Protein AF-A0A1S3QJ64-F1 (afdb_monomer_lite)

pLDDT: mean 74.1, std 14.74, range [41.84, 90.06]

Radius of gyration: 14.95 Å; chains: 1; bounding box: 47×21×33 Å

Foldseek 3Di:
DCPDPDLVVNLVVLQVVLCCQLPPPDHDDDPVLLVNLVSLVCLLVVVVVVPDDDDDDDPDPPDPVNSVVSNVSSVVSLVSNVVDVVSVVVCVVSVVPPD

Structure (mmCIF, N/CA/C/O backbone):
data_AF-A0A1S3QJ64-F1
#
_entry.id   AF-A0A1S3QJ64-F1
#
loop_
_atom_site.group_PDB
_atom_site.id
_atom_site.type_symbol
_atom_site.label_atom_id
_atom_site.label_alt_id
_atom_site.label_comp_id
_atom_site.label_asym_id
_atom_site.label_entity_id
_atom_site.label_seq_id
_atom_site.pdbx_PDB_ins_code
_atom_site.Cartn_x
_atom_site.Cartn_y
_atom_site.Cartn_z
_atom_site.occupancy
_atom_site.B_iso_or_equiv
_atom_site.auth_seq_id
_atom_site.auth_comp_id
_atom_site.auth_asym_id
_atom_site.auth_atom_id
_atom_site.pdbx_PDB_model_num
ATOM 1 N N . MET A 1 1 ? 2.733 -11.937 -7.125 1.00 53.72 1 MET A N 1
ATOM 2 C CA . MET A 1 1 ? 2.698 -10.892 -8.179 1.00 53.72 1 MET A CA 1
ATOM 3 C C . MET A 1 1 ? 3.564 -9.677 -7.844 1.00 53.72 1 MET A C 1
ATOM 5 O O . MET A 1 1 ? 4.247 -9.209 -8.738 1.00 53.72 1 MET A O 1
ATOM 9 N N . LEU A 1 2 ? 3.629 -9.235 -6.581 1.00 54.97 2 LEU A N 1
ATOM 10 C CA . LEU A 1 2 ? 4.506 -8.138 -6.120 1.00 54.97 2 LEU A CA 1
ATOM 11 C C . LEU A 1 2 ? 6.012 -8.480 -6.048 1.00 54.97 2 LEU A C 1
ATOM 13 O O . LEU A 1 2 ? 6.815 -7.616 -5.727 1.00 54.97 2 LEU A O 1
ATOM 17 N N . ASN A 1 3 ? 6.394 -9.729 -6.346 1.00 53.59 3 ASN A N 1
ATOM 18 C CA . ASN A 1 3 ? 7.775 -10.228 -6.261 1.00 53.59 3 ASN A CA 1
ATOM 19 C C . ASN A 1 3 ? 8.427 -10.450 -7.646 1.00 53.59 3 ASN A C 1
ATOM 21 O O . ASN A 1 3 ? 9.392 -11.198 -7.764 1.00 53.59 3 ASN A O 1
ATOM 25 N N . ARG A 1 4 ? 7.850 -9.888 -8.724 1.00 54.66 4 ARG A N 1
ATOM 26 C CA . ARG A 1 4 ? 8.439 -9.939 -10.077 1.00 54.66 4 ARG A CA 1
ATOM 27 C C . ARG A 1 4 ? 9.354 -8.732 -10.304 1.00 54.66 4 ARG A C 1
ATOM 29 O O . ARG A 1 4 ? 9.037 -7.640 -9.857 1.00 54.66 4 ARG A O 1
ATOM 36 N N . GLN A 1 5 ? 10.431 -8.931 -11.067 1.00 56.19 5 GLN A N 1
ATOM 37 C CA . GLN A 1 5 ? 11.427 -7.910 -11.445 1.00 56.19 5 GLN A CA 1
ATOM 38 C C . GLN A 1 5 ? 10.909 -6.796 -12.376 1.00 56.19 5 GLN A C 1
ATOM 40 O O . GLN A 1 5 ? 11.653 -5.870 -12.679 1.00 56.19 5 GLN A O 1
ATOM 45 N N . ASP A 1 6 ? 9.656 -6.860 -12.833 1.00 70.88 6 ASP A N 1
ATOM 46 C CA . ASP A 1 6 ? 9.082 -5.837 -13.708 1.00 70.88 6 ASP A CA 1
ATOM 47 C C . ASP A 1 6 ? 8.438 -4.704 -12.894 1.00 70.88 6 ASP A C 1
ATOM 49 O O . ASP A 1 6 ? 7.325 -4.843 -12.371 1.00 70.88 6 ASP A O 1
ATOM 53 N N . LEU A 1 7 ? 9.142 -3.568 -12.832 1.00 68.62 7 LEU A N 1
ATOM 54 C CA . LEU A 1 7 ? 8.690 -2.342 -12.169 1.00 68.62 7 LEU A CA 1
ATOM 55 C C . LEU A 1 7 ? 7.317 -1.873 -12.667 1.00 68.62 7 LEU A C 1
ATOM 57 O O . LEU A 1 7 ? 6.520 -1.391 -11.862 1.00 68.62 7 LEU A O 1
ATOM 61 N N . PHE A 1 8 ? 7.007 -2.031 -13.957 1.00 76.56 8 PHE A N 1
ATOM 62 C CA . PHE A 1 8 ? 5.728 -1.596 -14.515 1.00 76.56 8 PHE A CA 1
ATOM 63 C C . PHE A 1 8 ? 4.574 -2.441 -13.969 1.00 76.56 8 PHE A C 1
ATOM 65 O O . PHE A 1 8 ? 3.574 -1.905 -13.481 1.00 76.56 8 PHE A O 1
ATOM 72 N N . THR A 1 9 ? 4.732 -3.766 -13.983 1.00 80.12 9 THR A N 1
ATOM 73 C CA . THR A 1 9 ? 3.732 -4.691 -13.433 1.00 80.12 9 THR A CA 1
ATOM 74 C C . THR A 1 9 ? 3.523 -4.460 -11.935 1.00 80.12 9 THR A C 1
ATOM 76 O O . THR A 1 9 ? 2.383 -4.425 -11.469 1.00 80.12 9 THR A O 1
ATOM 79 N N . VAL A 1 10 ? 4.606 -4.262 -11.179 1.00 80.12 10 VAL A N 1
ATOM 80 C CA . VAL A 1 10 ? 4.548 -3.998 -9.734 1.00 80.12 10 VAL A CA 1
ATOM 81 C C . VAL A 1 10 ? 3.819 -2.683 -9.439 1.00 80.12 10 VAL A C 1
ATOM 83 O O . VAL A 1 10 ? 2.920 -2.647 -8.598 1.00 80.12 10 VAL A O 1
ATOM 86 N N . HIS A 1 11 ? 4.140 -1.626 -10.183 1.00 81.00 11 HIS A N 1
ATOM 87 C CA . HIS A 1 11 ? 3.491 -0.323 -10.082 1.00 81.00 11 HIS A CA 1
ATOM 88 C C . HIS A 1 11 ? 1.983 -0.403 -10.365 1.00 81.00 11 HIS A C 1
ATOM 90 O O . HIS A 1 11 ? 1.163 0.090 -9.586 1.00 81.00 11 HIS A O 1
ATOM 96 N N . MET A 1 12 ? 1.597 -1.073 -11.452 1.00 83.94 12 MET A N 1
ATOM 97 C CA . MET A 1 12 ? 0.189 -1.246 -11.810 1.00 83.94 12 MET A CA 1
ATOM 98 C C . MET A 1 12 ? -0.563 -2.087 -10.772 1.00 83.94 12 MET A C 1
ATOM 100 O O . MET A 1 12 ? -1.672 -1.720 -10.379 1.00 83.94 12 MET A O 1
ATOM 104 N N . ALA A 1 13 ? 0.049 -3.165 -10.270 1.00 85.56 13 ALA A N 1
ATOM 105 C CA . ALA A 1 13 ? -0.539 -4.003 -9.229 1.00 85.56 13 ALA A CA 1
ATOM 106 C C . ALA A 1 13 ? -0.762 -3.227 -7.921 1.00 85.56 13 ALA A C 1
ATOM 108 O O . ALA A 1 13 ? -1.857 -3.291 -7.364 1.00 85.56 13 ALA A O 1
ATOM 109 N N . ALA A 1 14 ? 0.223 -2.442 -7.471 1.00 85.62 14 ALA A N 1
ATOM 110 C CA . ALA A 1 14 ? 0.104 -1.619 -6.267 1.00 85.62 14 ALA A CA 1
ATOM 111 C C . ALA A 1 14 ? -1.063 -0.621 -6.366 1.00 85.62 14 ALA A C 1
ATOM 113 O O . ALA A 1 14 ? -1.885 -0.517 -5.453 1.00 85.62 14 ALA A O 1
ATOM 114 N N . ARG A 1 15 ? -1.216 0.055 -7.514 1.00 84.94 15 ARG A N 1
ATOM 115 C CA . ARG A 1 15 ? -2.343 0.981 -7.727 1.00 84.94 15 ARG A CA 1
ATOM 116 C C . ARG A 1 15 ? -3.691 0.277 -7.685 1.00 84.94 15 ARG A C 1
ATOM 118 O O . ARG A 1 15 ? -4.640 0.830 -7.134 1.00 84.94 15 ARG A O 1
ATOM 125 N N . ILE A 1 16 ? -3.795 -0.913 -8.272 1.00 87.50 16 ILE A N 1
ATOM 126 C CA . ILE A 1 16 ? -5.039 -1.689 -8.256 1.00 87.50 16 ILE A CA 1
ATOM 127 C C . ILE A 1 16 ? -5.371 -2.118 -6.823 1.00 87.50 16 ILE A C 1
ATOM 129 O O . ILE A 1 16 ? -6.489 -1.870 -6.379 1.00 87.50 16 ILE A O 1
ATOM 133 N N . ILE A 1 17 ? -4.403 -2.672 -6.084 1.00 87.31 17 ILE A N 1
ATOM 134 C CA . ILE A 1 17 ? -4.588 -3.107 -4.690 1.00 87.31 17 ILE A CA 1
ATOM 135 C C . ILE A 1 17 ? -5.011 -1.930 -3.809 1.00 87.31 17 ILE A C 1
ATOM 137 O O . ILE A 1 17 ? -6.005 -2.030 -3.099 1.00 87.31 17 ILE A O 1
ATOM 141 N N . ALA A 1 18 ? -4.331 -0.784 -3.906 1.00 87.12 18 ALA A N 1
ATOM 142 C CA . ALA A 1 18 ? -4.682 0.398 -3.124 1.00 87.12 18 ALA A CA 1
ATOM 143 C C . ALA A 1 18 ? -6.095 0.917 -3.438 1.00 87.12 18 ALA A C 1
ATOM 145 O O . ALA A 1 18 ? -6.817 1.322 -2.529 1.00 87.12 18 ALA A O 1
ATOM 146 N N . LYS A 1 19 ? -6.517 0.886 -4.711 1.00 86.62 19 LYS A N 1
ATOM 147 C CA . LYS A 1 19 ? -7.883 1.271 -5.104 1.00 86.62 19 LYS A CA 1
ATOM 148 C C . LYS A 1 19 ? -8.928 0.284 -4.592 1.00 86.62 19 LYS A C 1
ATOM 150 O O . LYS A 1 19 ? -9.980 0.722 -4.142 1.00 86.62 19 LYS A O 1
ATOM 155 N N . LEU A 1 20 ? -8.647 -1.017 -4.654 1.00 85.62 20 LEU A N 1
ATOM 156 C CA . LEU A 1 20 ? -9.536 -2.045 -4.116 1.00 85.62 20 LEU A CA 1
ATOM 157 C C . LEU A 1 20 ? -9.648 -1.946 -2.595 1.00 85.62 20 LEU A C 1
ATOM 159 O O . LEU A 1 20 ? -10.749 -2.045 -2.079 1.00 85.62 20 LEU A O 1
ATOM 163 N N . ALA A 1 21 ? -8.550 -1.682 -1.889 1.00 84.06 21 ALA A N 1
ATOM 164 C CA . ALA A 1 21 ? -8.577 -1.507 -0.443 1.00 84.06 21 ALA A CA 1
ATOM 165 C C . ALA A 1 21 ? -9.333 -0.229 -0.036 1.00 84.06 21 ALA A C 1
ATOM 167 O O . ALA A 1 21 ? -10.131 -0.251 0.890 1.00 84.06 21 ALA A O 1
ATOM 168 N N . ALA A 1 22 ? -9.118 0.889 -0.737 1.00 84.00 22 ALA A N 1
ATOM 169 C CA . ALA A 1 22 ? -9.727 2.166 -0.360 1.00 84.00 22 ALA A CA 1
ATOM 170 C C . ALA A 1 22 ? -11.201 2.316 -0.774 1.00 84.00 22 ALA A C 1
ATOM 172 O O . ALA A 1 22 ? -11.923 3.087 -0.145 1.00 84.00 22 ALA A O 1
ATOM 173 N N . TRP A 1 23 ? -11.636 1.652 -1.852 1.00 83.50 23 TRP A N 1
ATOM 174 C CA . TRP A 1 23 ? -12.996 1.772 -2.408 1.00 83.50 23 TRP A CA 1
ATOM 175 C C . TRP A 1 23 ? -13.760 0.441 -2.475 1.00 83.50 23 TRP A C 1
ATOM 177 O O . TRP A 1 23 ? -14.858 0.390 -3.033 1.00 83.50 23 TRP A O 1
ATOM 187 N N . GLY A 1 24 ? -13.181 -0.645 -1.968 1.00 78.06 24 GLY A N 1
ATOM 188 C CA . GLY A 1 24 ? -13.842 -1.942 -1.866 1.00 78.06 24 GLY A CA 1
ATOM 189 C C . GLY A 1 24 ? -15.008 -1.902 -0.883 1.00 78.06 24 GLY A C 1
ATOM 190 O O . GLY A 1 24 ? -15.058 -1.055 0.005 1.00 78.06 24 GLY A O 1
ATOM 191 N N . ARG A 1 25 ? -15.969 -2.820 -1.053 1.00 73.69 25 ARG A N 1
ATOM 192 C CA . ARG A 1 25 ? -17.052 -2.998 -0.068 1.00 73.69 25 ARG A CA 1
ATOM 193 C C . ARG A 1 25 ? -16.542 -3.637 1.219 1.00 73.69 25 ARG A C 1
ATOM 195 O O . ARG A 1 25 ? -17.021 -3.279 2.286 1.00 73.69 25 ARG A O 1
ATOM 202 N N . ASP A 1 26 ? -15.578 -4.543 1.083 1.00 82.75 26 ASP A N 1
ATOM 203 C CA . ASP A 1 26 ? -14.934 -5.242 2.187 1.00 82.75 26 ASP A CA 1
ATOM 204 C C . ASP A 1 26 ? -13.530 -4.675 2.388 1.00 82.75 26 ASP A C 1
ATOM 206 O O . ASP A 1 26 ? -12.745 -4.563 1.439 1.00 82.75 26 ASP A O 1
ATOM 210 N N . LEU A 1 27 ? -13.228 -4.299 3.628 1.00 79.38 27 LEU A N 1
ATOM 211 C CA . LEU A 1 27 ? -11.913 -3.807 4.007 1.00 79.38 27 LEU A CA 1
ATOM 212 C C . LEU A 1 27 ? -10.925 -4.978 4.021 1.00 79.38 27 LEU A C 1
ATOM 214 O O . LEU A 1 27 ? -11.174 -6.032 4.598 1.00 79.38 27 LEU A O 1
ATOM 218 N N . MET A 1 28 ? -9.775 -4.784 3.382 1.00 81.19 28 MET A N 1
ATOM 219 C CA . MET A 1 28 ? -8.621 -5.668 3.530 1.00 81.19 28 MET A CA 1
ATOM 220 C C . MET A 1 28 ? -8.125 -5.627 4.980 1.00 81.19 28 MET A C 1
ATOM 222 O O . MET A 1 28 ? -7.715 -4.569 5.445 1.00 81.19 28 MET A O 1
ATOM 226 N N . GLU A 1 29 ? -8.129 -6.758 5.679 1.00 81.75 29 GLU A N 1
ATOM 227 C CA . GLU A 1 29 ? -7.754 -6.858 7.096 1.00 81.75 29 GLU A CA 1
ATOM 228 C C . GLU A 1 29 ? -6.707 -7.962 7.331 1.00 81.75 29 GLU A C 1
ATOM 230 O O . GLU A 1 29 ? -6.409 -8.775 6.455 1.00 81.75 29 GLU A O 1
ATOM 235 N N . GLY A 1 30 ? -6.116 -7.988 8.528 1.00 81.62 30 GLY A N 1
ATOM 236 C CA . GLY A 1 30 ? -5.251 -9.086 8.965 1.00 81.62 30 GLY A CA 1
ATOM 237 C C . GLY A 1 30 ? -3.891 -9.155 8.258 1.00 81.62 30 GLY A C 1
ATOM 238 O O . GLY A 1 30 ? -3.168 -8.160 8.145 1.00 81.62 30 GLY A O 1
ATOM 239 N N . SER A 1 31 ? -3.483 -10.359 7.848 1.00 84.25 31 SER A N 1
ATOM 240 C CA . SER A 1 31 ? -2.140 -10.632 7.314 1.00 84.25 31 SER A CA 1
ATOM 241 C C . SER A 1 31 ? -1.869 -9.954 5.974 1.00 84.25 31 SER A C 1
ATOM 243 O O . SER A 1 31 ? -0.747 -9.505 5.746 1.00 84.25 31 SER A O 1
ATOM 245 N N . ASP A 1 32 ? -2.878 -9.838 5.111 1.00 85.12 32 ASP A N 1
ATOM 246 C CA . ASP A 1 32 ? -2.718 -9.271 3.768 1.00 85.12 32 ASP A CA 1
ATOM 247 C C . ASP A 1 32 ? -2.487 -7.759 3.823 1.00 85.12 32 ASP A C 1
ATOM 249 O O . ASP A 1 32 ? -1.630 -7.227 3.112 1.00 85.12 32 ASP A O 1
ATOM 253 N N . LEU A 1 33 ? -3.177 -7.076 4.745 1.00 85.62 33 LEU A N 1
ATOM 254 C CA . LEU A 1 33 ? -2.963 -5.657 5.015 1.00 85.62 33 LEU A CA 1
ATOM 255 C C . LEU A 1 33 ? -1.547 -5.397 5.534 1.00 85.62 33 LEU A C 1
ATOM 257 O O . LEU A 1 33 ? -0.831 -4.547 5.002 1.00 85.62 33 LEU A O 1
ATOM 261 N N . ASN A 1 34 ? -1.118 -6.176 6.527 1.00 85.25 34 ASN A N 1
ATOM 262 C CA . ASN A 1 34 ? 0.221 -6.064 7.098 1.00 85.25 34 ASN A CA 1
ATOM 263 C C . ASN A 1 34 ? 1.317 -6.395 6.078 1.00 85.25 34 ASN A C 1
ATOM 265 O O . ASN A 1 34 ? 2.344 -5.716 6.025 1.00 85.25 34 ASN A O 1
ATOM 269 N N . TYR A 1 35 ? 1.105 -7.404 5.231 1.00 85.75 35 TYR A N 1
ATOM 270 C CA . TYR A 1 35 ? 2.025 -7.730 4.145 1.00 85.75 35 TYR A CA 1
ATOM 271 C C . TYR A 1 35 ? 2.152 -6.565 3.159 1.00 85.75 35 TYR A C 1
ATOM 273 O O . TYR A 1 35 ? 3.266 -6.175 2.801 1.00 85.75 35 TYR A O 1
ATOM 281 N N . TYR A 1 36 ? 1.027 -5.965 2.762 1.00 86.44 36 TYR A N 1
ATOM 282 C CA . TYR A 1 36 ? 1.024 -4.836 1.838 1.00 86.44 36 TYR A CA 1
ATOM 283 C C . TYR A 1 36 ? 1.686 -3.587 2.434 1.00 86.44 36 TYR A C 1
ATOM 285 O O . TYR A 1 36 ? 2.473 -2.925 1.756 1.00 86.44 36 TYR A O 1
ATOM 293 N N . PHE A 1 37 ? 1.446 -3.292 3.713 1.00 87.31 37 PHE A N 1
ATOM 294 C CA . PHE A 1 37 ? 2.113 -2.193 4.409 1.00 87.31 37 PHE A CA 1
ATOM 295 C C . PHE A 1 37 ? 3.621 -2.396 4.528 1.00 87.31 37 PHE A C 1
ATOM 297 O O . PHE A 1 37 ? 4.379 -1.479 4.210 1.00 87.31 37 PHE A O 1
ATOM 304 N N . ASN A 1 38 ? 4.071 -3.595 4.900 1.00 86.12 38 ASN A N 1
ATOM 305 C CA . ASN A 1 38 ? 5.497 -3.912 4.925 1.00 86.12 38 ASN A CA 1
ATOM 306 C C . ASN A 1 38 ? 6.128 -3.786 3.536 1.00 86.12 38 ASN A C 1
ATOM 308 O O . ASN A 1 38 ? 7.209 -3.216 3.403 1.00 86.12 38 ASN A O 1
ATOM 312 N N . TRP A 1 39 ? 5.424 -4.230 2.493 1.00 86.00 39 TRP A N 1
ATOM 313 C CA . TRP A 1 39 ? 5.877 -4.052 1.121 1.00 86.00 39 TRP A CA 1
ATOM 314 C C . TRP A 1 39 ? 6.031 -2.564 0.764 1.00 86.00 39 TRP A C 1
ATOM 316 O O . TRP A 1 39 ? 7.104 -2.173 0.305 1.00 86.00 39 TRP A O 1
ATOM 326 N N . ILE A 1 40 ? 5.028 -1.718 1.048 1.00 86.12 40 ILE A N 1
ATOM 327 C CA . ILE A 1 40 ? 5.110 -0.258 0.840 1.00 86.12 40 ILE A CA 1
ATOM 328 C C . ILE A 1 40 ? 6.335 0.324 1.555 1.00 86.12 40 ILE A C 1
ATOM 330 O O . ILE A 1 40 ? 7.079 1.099 0.950 1.00 86.12 40 ILE A O 1
ATOM 334 N N . LYS A 1 41 ? 6.573 -0.061 2.815 1.00 84.06 41 LYS A N 1
ATOM 335 C CA . LYS A 1 41 ? 7.734 0.414 3.576 1.00 84.06 41 LYS A CA 1
ATOM 336 C C . LYS A 1 41 ? 9.046 0.037 2.912 1.00 84.06 41 LYS A C 1
ATOM 338 O O . LYS A 1 41 ? 9.881 0.909 2.701 1.00 84.06 41 LYS A O 1
ATOM 343 N N . THR A 1 42 ? 9.220 -1.232 2.544 1.00 83.31 42 THR A N 1
ATOM 344 C CA . THR A 1 42 ? 10.434 -1.688 1.860 1.00 83.31 42 THR A CA 1
ATOM 345 C C . THR A 1 42 ? 10.665 -0.890 0.580 1.00 83.31 42 THR A C 1
ATOM 347 O O . THR A 1 42 ? 11.776 -0.423 0.358 1.00 83.31 42 THR A O 1
ATOM 350 N N . GLN A 1 43 ? 9.623 -0.650 -0.222 1.00 80.38 43 GLN A N 1
ATOM 351 C CA . GLN A 1 43 ? 9.751 0.119 -1.463 1.00 80.38 43 GLN A CA 1
ATOM 352 C C . GLN A 1 43 ? 10.140 1.588 -1.232 1.00 80.38 43 GLN A C 1
ATOM 354 O O . GLN A 1 43 ? 10.972 2.117 -1.970 1.00 80.38 43 GLN A O 1
ATOM 359 N N . LEU A 1 44 ? 9.575 2.244 -0.213 1.00 79.25 44 LEU A N 1
ATOM 360 C CA . LEU A 1 44 ? 9.924 3.626 0.141 1.00 79.25 44 LEU A CA 1
ATOM 361 C C . LEU A 1 44 ? 11.347 3.724 0.717 1.00 79.25 44 LEU A C 1
ATOM 363 O O . LEU A 1 44 ? 12.103 4.623 0.347 1.00 79.25 44 LEU A O 1
ATOM 367 N N . SER A 1 45 ? 11.746 2.776 1.567 1.00 77.56 45 SER A N 1
ATOM 368 C CA . SER A 1 45 ? 13.080 2.743 2.176 1.00 77.56 45 SER A CA 1
ATOM 369 C C . SER A 1 45 ? 14.181 2.393 1.172 1.00 77.56 45 SER A C 1
ATOM 371 O O . SER A 1 45 ? 15.262 2.980 1.224 1.00 77.56 45 SER A O 1
ATOM 373 N N . SER A 1 46 ? 13.918 1.496 0.215 1.00 68.88 46 SER A N 1
ATOM 374 C CA . SER A 1 46 ? 14.896 1.102 -0.810 1.00 68.88 46 SER A CA 1
ATOM 375 C C . SER A 1 46 ? 15.353 2.262 -1.701 1.00 68.88 46 SER A C 1
ATOM 377 O O . SER A 1 46 ? 16.445 2.189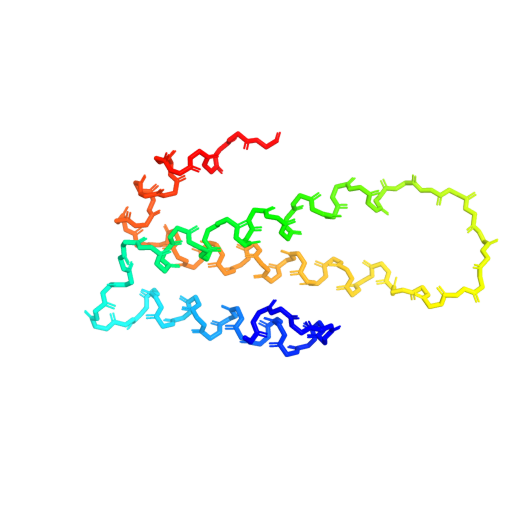 -2.260 1.00 68.88 46 SER A O 1
ATOM 379 N N . GLN A 1 47 ? 14.589 3.356 -1.805 1.00 61.75 47 GLN A N 1
ATOM 380 C CA . GLN A 1 47 ? 15.034 4.540 -2.547 1.00 61.75 47 GLN A CA 1
ATOM 381 C C . GLN A 1 47 ? 15.946 5.487 -1.779 1.00 61.75 47 GLN A C 1
ATOM 383 O O . GLN A 1 47 ? 16.777 6.137 -2.415 1.00 61.75 47 GLN A O 1
ATOM 388 N N . LYS A 1 48 ? 15.863 5.543 -0.442 1.00 54.03 48 LYS A N 1
ATOM 389 C CA . LYS A 1 48 ? 16.788 6.369 0.357 1.00 54.03 48 LYS A CA 1
ATOM 390 C C . LYS A 1 48 ? 18.257 5.991 0.113 1.00 54.03 48 LYS A C 1
ATOM 392 O O . LYS A 1 48 ? 19.125 6.838 0.269 1.00 54.03 48 LYS A O 1
ATOM 397 N N . LEU A 1 49 ? 18.526 4.750 -0.302 1.00 49.97 49 LEU A N 1
ATOM 398 C CA . LEU A 1 49 ? 19.872 4.226 -0.554 1.00 49.97 49 LEU A CA 1
ATOM 399 C C . LEU A 1 49 ? 20.439 4.537 -1.953 1.00 49.97 49 LEU A C 1
ATOM 401 O O . LEU A 1 49 ? 21.639 4.391 -2.142 1.00 49.97 49 LEU A O 1
ATOM 405 N N . HIS A 1 50 ? 19.626 4.962 -2.930 1.00 49.88 50 HIS A N 1
ATOM 406 C CA . HIS A 1 50 ? 20.087 5.181 -4.317 1.00 49.88 50 HIS A CA 1
ATOM 407 C C . HIS A 1 50 ? 20.332 6.658 -4.671 1.00 49.88 50 HIS A C 1
ATOM 409 O O . HIS A 1 50 ? 20.747 6.979 -5.784 1.00 49.88 50 HIS A O 1
ATOM 415 N N . GLY A 1 51 ? 20.068 7.573 -3.739 1.00 46.66 51 GLY A N 1
ATOM 416 C CA . GLY A 1 51 ? 20.251 9.007 -3.926 1.00 46.66 51 GLY A CA 1
ATOM 417 C C . GLY A 1 51 ? 21.554 9.507 -3.320 1.00 46.66 51 GLY A C 1
ATOM 418 O O . GLY A 1 51 ? 21.476 10.228 -2.337 1.00 46.66 51 GLY A O 1
ATOM 419 N N . THR A 1 52 ? 22.715 9.094 -3.849 1.00 44.56 52 THR A N 1
ATOM 420 C CA . THR A 1 52 ? 24.022 9.810 -3.871 1.00 44.56 52 THR A CA 1
ATOM 421 C C . THR A 1 52 ? 25.179 8.825 -4.107 1.00 44.56 52 THR A C 1
ATOM 423 O O . THR A 1 52 ? 25.726 8.250 -3.175 1.00 44.56 52 THR A O 1
ATOM 426 N N . GLY A 1 53 ? 25.589 8.653 -5.364 1.00 41.97 53 GLY A N 1
ATOM 427 C CA . GLY A 1 53 ? 26.841 7.985 -5.740 1.00 41.97 53 GLY A CA 1
ATOM 428 C C . GLY A 1 53 ? 27.395 8.632 -7.014 1.00 41.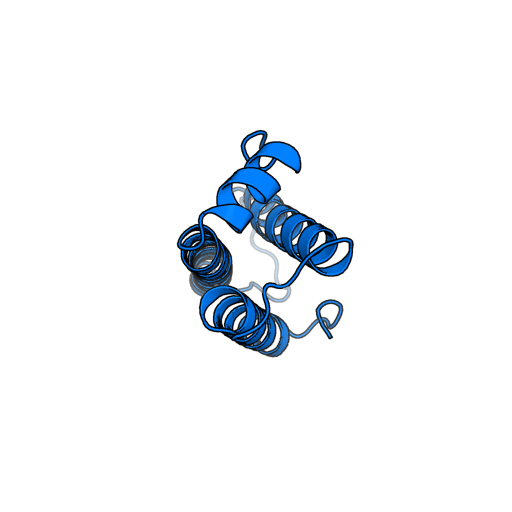97 53 GLY A C 1
ATOM 429 O O . GLY A 1 53 ? 26.648 8.711 -7.992 1.00 41.97 53 GLY A O 1
ATOM 430 N N . PRO A 1 54 ? 28.620 9.192 -7.015 1.00 53.62 54 PRO A N 1
ATOM 431 C CA . PRO A 1 54 ? 29.181 9.880 -8.165 1.00 53.62 54 PRO A CA 1
ATOM 432 C C . PRO A 1 54 ? 30.077 8.931 -8.964 1.00 53.62 54 PRO A C 1
ATOM 434 O O . PRO A 1 54 ? 31.293 8.998 -8.838 1.00 53.62 54 PRO A O 1
ATOM 437 N N . ASP A 1 55 ? 29.517 8.073 -9.810 1.00 42.31 55 ASP A N 1
ATOM 438 C CA . ASP A 1 55 ? 30.342 7.294 -10.734 1.00 42.31 55 ASP A CA 1
ATOM 439 C C . ASP A 1 55 ? 29.559 6.712 -11.912 1.00 42.31 55 ASP A C 1
ATOM 441 O O . ASP A 1 55 ? 28.868 5.698 -11.876 1.00 42.31 55 ASP A O 1
ATOM 445 N N . SER A 1 56 ? 29.769 7.394 -13.029 1.00 54.12 56 SER A N 1
ATOM 446 C CA . SER A 1 56 ? 29.835 6.854 -14.376 1.00 54.12 56 SER A CA 1
ATOM 447 C C . SER A 1 56 ? 30.402 5.426 -14.446 1.00 54.12 56 SER A C 1
ATOM 449 O O . SER A 1 56 ? 31.617 5.250 -14.428 1.00 54.12 56 SER A O 1
ATOM 451 N N . SER A 1 57 ? 29.547 4.415 -14.630 1.00 43.50 57 SER A N 1
ATOM 452 C CA . SER A 1 57 ? 29.884 3.210 -15.411 1.00 43.50 57 SER A CA 1
ATOM 453 C C . SER A 1 57 ? 28.656 2.342 -15.749 1.00 43.50 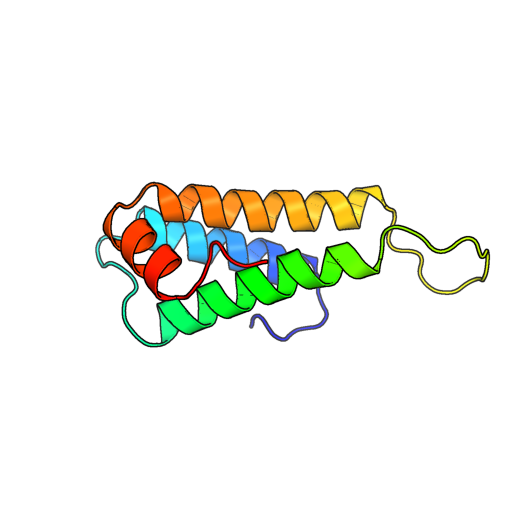57 SER A C 1
ATOM 455 O O . SER A 1 57 ? 28.268 1.420 -15.047 1.00 43.50 57 SER A O 1
ATOM 457 N N . GLY A 1 58 ? 28.055 2.613 -16.909 1.00 49.47 58 GLY A N 1
ATOM 458 C CA . GLY A 1 58 ? 27.896 1.587 -17.949 1.00 49.47 58 GLY A CA 1
ATOM 459 C C . GLY A 1 58 ? 26.908 0.418 -17.815 1.00 49.47 58 GLY A C 1
ATOM 460 O O . GLY A 1 58 ? 26.897 -0.389 -18.740 1.00 49.47 58 GLY A O 1
ATOM 461 N N . GLN A 1 59 ? 26.052 0.291 -16.796 1.00 41.84 59 GLN A N 1
ATOM 462 C CA . GLN A 1 59 ? 25.076 -0.817 -16.774 1.00 41.84 59 GLN A CA 1
ATOM 463 C C . GLN A 1 59 ? 23.692 -0.378 -16.265 1.00 41.84 59 GLN A C 1
ATOM 465 O O . GLN A 1 59 ? 23.467 -0.250 -15.069 1.00 41.84 59 GLN A O 1
ATOM 470 N N . GLY A 1 60 ? 22.755 -0.160 -17.198 1.00 48.16 60 GLY A N 1
ATOM 471 C CA . GLY A 1 60 ? 21.316 -0.046 -16.919 1.00 48.16 60 GLY A CA 1
ATOM 472 C C . GLY A 1 60 ? 20.922 1.066 -15.944 1.00 48.16 60 GLY A C 1
ATOM 473 O O . GLY A 1 60 ? 20.281 0.792 -14.934 1.00 48.16 60 GLY A O 1
ATOM 474 N N . THR A 1 61 ? 21.296 2.317 -16.225 1.00 46.97 61 THR A N 1
ATOM 475 C CA . THR A 1 61 ? 20.886 3.456 -15.395 1.00 46.97 61 THR A CA 1
ATOM 476 C C . THR A 1 61 ? 19.383 3.682 -15.548 1.00 46.97 61 THR A C 1
ATOM 478 O O . THR A 1 61 ? 18.944 4.258 -16.545 1.00 46.97 61 THR A O 1
ATOM 481 N N . ILE A 1 62 ? 18.593 3.228 -14.572 1.00 52.94 62 ILE A N 1
ATOM 482 C CA . ILE A 1 62 ? 17.210 3.685 -14.402 1.00 52.94 62 ILE A CA 1
ATOM 483 C C . ILE A 1 62 ? 17.284 5.204 -14.343 1.00 52.94 62 ILE A C 1
ATOM 485 O O . ILE A 1 62 ? 18.011 5.767 -13.517 1.00 52.94 62 ILE A O 1
ATOM 489 N N . SER A 1 63 ? 16.593 5.865 -15.266 1.00 56.53 63 SER A N 1
ATOM 490 C CA . SER A 1 63 ? 16.622 7.317 -15.330 1.00 56.53 63 SER A CA 1
ATOM 491 C C . SER A 1 63 ? 16.125 7.844 -13.975 1.00 56.53 63 SER A C 1
ATOM 493 O O . SER A 1 63 ? 15.119 7.336 -13.473 1.00 56.53 63 SER A O 1
ATOM 495 N N . PRO A 1 64 ? 16.781 8.827 -13.330 1.00 57.41 64 PRO A N 1
ATOM 496 C CA . PRO A 1 64 ? 16.350 9.334 -12.020 1.00 57.41 64 PRO A CA 1
ATOM 497 C C . PRO A 1 64 ? 14.887 9.829 -12.004 1.00 57.41 64 PRO A C 1
ATOM 499 O O . PRO A 1 64 ? 14.268 9.949 -10.947 1.00 57.41 64 PRO A O 1
ATOM 502 N N . SER A 1 65 ? 14.303 10.077 -13.180 1.00 60.16 65 SER A N 1
ATOM 503 C CA . SER A 1 65 ? 12.877 10.347 -13.373 1.00 60.16 65 SER A CA 1
ATOM 504 C C . SER A 1 65 ? 11.967 9.128 -13.151 1.00 60.16 65 SER A C 1
ATOM 506 O O . SER A 1 65 ? 10.866 9.292 -12.629 1.00 60.16 65 SER A O 1
ATOM 508 N N .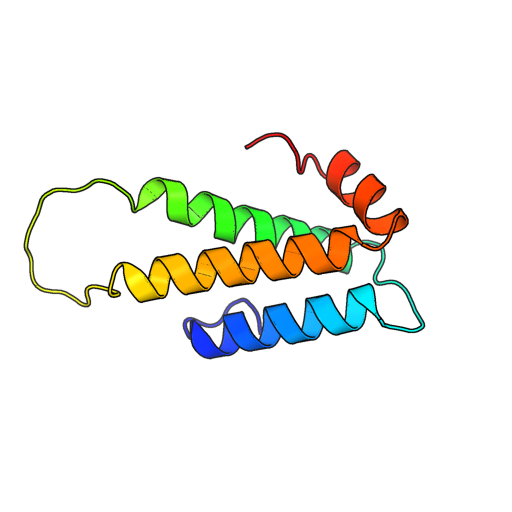 GLU A 1 66 ? 12.396 7.919 -13.514 1.00 60.91 66 GLU A N 1
ATOM 509 C CA . GLU A 1 66 ? 11.620 6.676 -13.395 1.00 60.91 66 GLU A CA 1
ATOM 510 C C . GLU A 1 66 ? 11.623 6.140 -11.964 1.00 60.91 66 GLU A C 1
ATOM 512 O O . GLU A 1 66 ? 10.581 5.712 -11.461 1.00 60.91 66 GLU A O 1
ATOM 517 N N . SER A 1 67 ? 12.763 6.237 -11.268 1.00 63.75 67 SER A N 1
ATOM 518 C CA . SER A 1 67 ? 12.821 5.945 -9.835 1.00 63.75 67 SER A CA 1
ATOM 519 C C . SER A 1 67 ? 11.890 6.897 -9.082 1.00 63.75 67 SER A C 1
ATOM 521 O O . SER A 1 67 ? 10.980 6.451 -8.382 1.00 63.75 67 SER A O 1
ATOM 523 N N . SER A 1 68 ? 12.008 8.204 -9.308 1.00 69.25 68 SER A N 1
ATOM 524 C CA . SER A 1 68 ? 11.133 9.188 -8.668 1.00 69.25 68 SER A CA 1
ATOM 525 C C . SER A 1 68 ? 9.644 8.908 -8.933 1.00 69.25 68 SER A C 1
ATOM 527 O O . SER A 1 68 ? 8.852 8.885 -7.991 1.00 69.25 68 SER A O 1
ATOM 529 N N . GLN A 1 69 ? 9.250 8.578 -10.171 1.00 74.94 69 GLN A N 1
ATOM 530 C CA . GLN A 1 69 ? 7.860 8.216 -10.493 1.00 74.94 69 GLN A CA 1
ATOM 531 C C . GLN A 1 69 ? 7.351 7.002 -9.711 1.00 74.94 69 GLN A C 1
ATOM 533 O O . GLN A 1 69 ? 6.211 7.009 -9.238 1.00 74.94 69 GLN A O 1
ATOM 538 N N . TYR A 1 70 ? 8.186 5.978 -9.540 1.00 77.19 70 TYR A N 1
ATOM 539 C CA . TYR A 1 70 ? 7.811 4.791 -8.783 1.00 77.19 70 TYR A CA 1
ATOM 540 C C . TYR A 1 70 ? 7.528 5.118 -7.312 1.00 77.19 70 TYR A C 1
ATOM 542 O O . TYR A 1 70 ? 6.478 4.737 -6.789 1.00 77.19 70 TYR A O 1
ATOM 550 N N . VAL A 1 71 ? 8.398 5.892 -6.656 1.00 81.19 71 VAL A N 1
ATOM 551 C CA . VAL A 1 71 ? 8.164 6.293 -5.259 1.00 81.19 71 VAL A CA 1
ATOM 552 C C . VAL A 1 71 ? 6.980 7.231 -5.121 1.00 81.19 71 VAL A C 1
ATOM 554 O O . VAL A 1 71 ? 6.189 7.054 -4.196 1.00 81.19 71 VAL A O 1
ATOM 557 N N . GLN A 1 72 ? 6.785 8.158 -6.061 1.00 83.06 72 GLN A N 1
ATOM 558 C CA . GLN A 1 72 ? 5.584 8.995 -6.083 1.00 83.06 72 GLN A CA 1
ATOM 559 C C . GLN A 1 72 ? 4.312 8.148 -6.186 1.00 83.06 72 GLN A C 1
ATOM 561 O O . GLN A 1 72 ? 3.318 8.431 -5.518 1.00 83.06 72 GLN A O 1
ATOM 566 N N . CYS A 1 73 ? 4.337 7.062 -6.958 1.00 85.44 73 CYS A N 1
ATOM 567 C CA . CYS A 1 73 ? 3.199 6.160 -7.013 1.00 85.44 73 CYS A CA 1
ATOM 568 C C . CYS A 1 73 ? 2.990 5.378 -5.720 1.00 85.44 73 CYS A C 1
ATOM 570 O O . CYS A 1 73 ? 1.850 5.267 -5.269 1.00 85.44 73 CYS A O 1
ATOM 572 N N . VAL A 1 74 ? 4.045 4.804 -5.138 1.00 86.69 74 VAL A N 1
ATOM 573 C CA . VAL A 1 74 ? 3.933 4.040 -3.886 1.00 86.69 74 VAL A CA 1
ATOM 574 C C . VAL A 1 74 ? 3.425 4.952 -2.764 1.00 86.69 74 VAL A C 1
ATOM 576 O O . VAL A 1 74 ? 2.490 4.585 -2.051 1.00 86.69 74 VAL A O 1
ATOM 579 N N . ALA A 1 75 ? 3.939 6.182 -2.684 1.00 87.12 75 ALA A N 1
ATOM 580 C CA . ALA A 1 75 ? 3.438 7.213 -1.782 1.00 87.12 75 ALA A CA 1
ATOM 581 C C . ALA A 1 75 ? 1.963 7.557 -2.065 1.00 87.12 75 ALA A C 1
ATOM 583 O O . ALA A 1 75 ? 1.160 7.631 -1.136 1.00 87.12 75 ALA A O 1
ATOM 584 N N . GLY A 1 76 ? 1.572 7.694 -3.335 1.00 88.69 76 GLY A N 1
ATOM 585 C CA . GLY A 1 76 ? 0.178 7.919 -3.728 1.00 88.69 76 GLY A CA 1
ATOM 586 C C . GLY A 1 76 ? -0.758 6.759 -3.364 1.00 88.69 76 GLY A C 1
ATOM 587 O O . GLY A 1 76 ? -1.900 6.987 -2.962 1.00 88.69 76 GLY A O 1
ATOM 588 N N . CYS A 1 77 ? -0.279 5.515 -3.445 1.00 89.38 77 CYS A N 1
ATOM 589 C CA . CYS A 1 77 ? -1.018 4.330 -3.006 1.00 89.38 77 CYS A CA 1
ATOM 590 C C . CYS A 1 77 ? -1.241 4.354 -1.492 1.00 89.38 77 CYS A C 1
ATOM 592 O O . CYS A 1 77 ? -2.364 4.134 -1.038 1.00 89.38 77 CYS A O 1
ATOM 594 N N . LEU A 1 78 ? -0.202 4.693 -0.723 1.00 88.19 78 LEU A N 1
ATOM 595 C CA . LEU A 1 78 ? -0.304 4.853 0.724 1.00 88.19 78 LEU A CA 1
ATOM 596 C C . LEU A 1 78 ? -1.298 5.964 1.091 1.00 88.19 78 LEU A C 1
ATOM 598 O O . LEU A 1 78 ? -2.202 5.741 1.889 1.00 88.19 78 LEU A O 1
ATOM 602 N N . GLN A 1 79 ? -1.200 7.136 0.459 1.00 88.62 79 GLN A N 1
ATOM 603 C CA . GLN A 1 79 ? -2.135 8.246 0.679 1.00 88.62 79 GLN A CA 1
ATOM 604 C C . GLN A 1 79 ? -3.589 7.863 0.386 1.00 88.62 79 GLN A C 1
ATOM 606 O O . GLN A 1 79 ? -4.499 8.327 1.073 1.00 88.62 79 GLN A O 1
ATOM 611 N N . LEU A 1 80 ? -3.823 7.041 -0.642 1.00 90.06 80 LEU A N 1
ATOM 612 C CA . LEU A 1 80 ? -5.157 6.553 -0.972 1.00 90.06 80 LEU A CA 1
ATOM 613 C C . LEU A 1 80 ? -5.702 5.633 0.126 1.00 90.06 80 LEU A C 1
ATOM 615 O O . LEU A 1 80 ? -6.845 5.814 0.533 1.00 90.06 80 LEU A O 1
ATOM 619 N N . MET A 1 81 ? -4.886 4.712 0.642 1.00 87.31 81 MET A N 1
ATOM 620 C CA . MET A 1 81 ? -5.286 3.830 1.742 1.00 87.31 81 MET A CA 1
ATOM 621 C C . MET A 1 81 ? -5.520 4.597 3.042 1.00 87.31 81 MET A C 1
ATOM 623 O O . MET A 1 81 ? -6.536 4.397 3.696 1.00 87.31 81 MET A O 1
ATOM 627 N N . LEU A 1 82 ? -4.656 5.557 3.372 1.00 87.00 82 LEU A N 1
ATOM 628 C CA . LEU A 1 82 ? -4.813 6.411 4.551 1.00 87.00 82 LEU A CA 1
ATOM 629 C C . LEU A 1 82 ? -6.029 7.355 4.466 1.00 87.00 82 LEU A C 1
ATOM 631 O O . LEU A 1 82 ? -6.263 8.130 5.392 1.00 87.00 82 LEU A O 1
ATOM 635 N N . ARG A 1 83 ? -6.835 7.339 3.395 1.00 86.31 83 ARG A N 1
ATOM 636 C CA . ARG A 1 83 ? -8.163 7.981 3.419 1.00 86.31 83 ARG A CA 1
ATOM 637 C C . ARG A 1 83 ? -9.164 7.224 4.292 1.00 86.31 83 ARG A C 1
ATOM 639 O O . ARG A 1 83 ? -10.080 7.855 4.805 1.00 86.31 83 ARG A O 1
ATOM 646 N N . VAL A 1 84 ? -8.974 5.921 4.466 1.00 87.19 84 VAL A N 1
ATOM 647 C CA . VAL A 1 84 ? -9.797 5.058 5.317 1.00 87.19 84 VAL A CA 1
ATOM 648 C C . VAL A 1 84 ? -9.255 5.118 6.746 1.00 87.19 84 VAL A C 1
ATOM 650 O O . VAL A 1 84 ? -8.045 5.005 6.951 1.00 87.19 84 VAL A 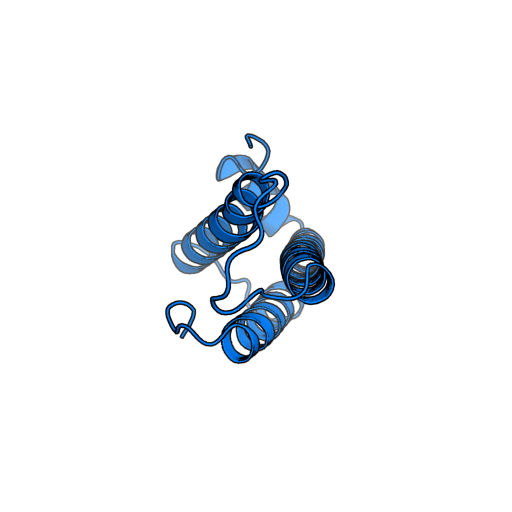O 1
ATOM 653 N N . ASN A 1 85 ? -10.121 5.331 7.739 1.00 85.81 85 ASN A N 1
ATOM 654 C CA . ASN A 1 85 ? -9.691 5.558 9.124 1.00 85.81 85 ASN A CA 1
ATOM 655 C C . ASN A 1 85 ? -9.054 4.309 9.740 1.00 85.81 85 ASN A C 1
ATOM 657 O O . ASN A 1 85 ? -8.019 4.400 10.395 1.00 85.81 85 ASN A O 1
ATOM 661 N N . GLU A 1 86 ? -9.622 3.145 9.462 1.00 86.62 86 GLU A N 1
ATOM 662 C CA . GLU A 1 86 ? -9.176 1.828 9.906 1.00 86.62 86 GLU A CA 1
ATOM 663 C C . GLU A 1 86 ? -7.727 1.571 9.466 1.00 86.62 86 GLU A C 1
ATOM 665 O O . GLU A 1 86 ? -6.888 1.142 10.259 1.00 86.62 86 GLU A O 1
ATOM 670 N N . TYR A 1 87 ? -7.385 1.957 8.234 1.00 86.94 87 TYR A N 1
ATOM 671 C CA . TYR A 1 87 ? -6.022 1.849 7.713 1.00 86.94 87 TYR A CA 1
ATOM 672 C C . TYR A 1 87 ? -5.047 2.842 8.325 1.00 86.94 87 TYR A C 1
ATOM 674 O O . TYR A 1 87 ? -3.855 2.549 8.365 1.00 86.94 87 TYR A O 1
ATOM 682 N N . ARG A 1 88 ? -5.509 3.986 8.842 1.00 86.00 88 ARG A N 1
ATOM 683 C CA . ARG A 1 88 ? -4.635 4.901 9.595 1.00 86.00 88 ARG A CA 1
ATOM 684 C C . ARG A 1 88 ? -4.190 4.268 10.900 1.00 86.00 88 ARG A C 1
ATOM 686 O O . ARG A 1 88 ? -3.002 4.299 11.202 1.00 86.00 88 ARG A O 1
ATOM 693 N N . PHE A 1 89 ? -5.132 3.697 11.646 1.00 85.12 89 PHE A N 1
ATOM 694 C CA . PHE A 1 89 ? -4.825 3.034 12.910 1.00 85.12 89 PHE A CA 1
ATOM 695 C C . PHE A 1 89 ? -3.909 1.833 12.680 1.00 85.12 89 PHE A C 1
ATOM 697 O O . PHE A 1 89 ? -2.847 1.768 13.294 1.00 85.12 89 PHE A O 1
ATOM 704 N N . ALA A 1 90 ? -4.241 0.980 11.706 1.00 85.81 90 ALA A N 1
ATOM 705 C CA . ALA A 1 90 ? -3.408 -0.164 11.346 1.00 85.81 90 ALA A CA 1
ATOM 706 C C . ALA A 1 90 ? -2.005 0.248 10.858 1.00 85.81 90 ALA A C 1
ATOM 708 O O . ALA A 1 90 ? -1.023 -0.418 11.168 1.00 85.81 90 ALA A O 1
ATOM 709 N N . TRP A 1 91 ? -1.875 1.360 10.123 1.00 84.06 91 TRP A N 1
ATOM 710 C CA . TRP A 1 91 ? -0.571 1.867 9.679 1.00 84.06 91 TRP A CA 1
ATOM 711 C C . TRP A 1 91 ? 0.300 2.356 10.840 1.00 84.06 91 TRP A C 1
ATOM 713 O O . TRP A 1 91 ? 1.506 2.105 10.858 1.00 84.06 91 TRP A O 1
ATOM 723 N N . VAL A 1 92 ? -0.297 3.056 11.808 1.00 84.62 92 VAL A N 1
ATOM 724 C CA . VAL A 1 92 ? 0.406 3.520 13.012 1.00 84.62 92 VAL A CA 1
ATOM 725 C C . VAL A 1 92 ? 0.818 2.335 13.885 1.00 84.62 92 VAL A C 1
ATOM 727 O O . VAL A 1 92 ? 1.963 2.285 14.323 1.00 84.62 92 VAL A O 1
ATOM 730 N N . GLU A 1 93 ? -0.076 1.367 14.087 1.00 82.81 93 GLU A N 1
ATOM 731 C CA . GLU A 1 93 ? 0.202 0.141 14.846 1.00 82.81 93 GLU A CA 1
ATOM 732 C C 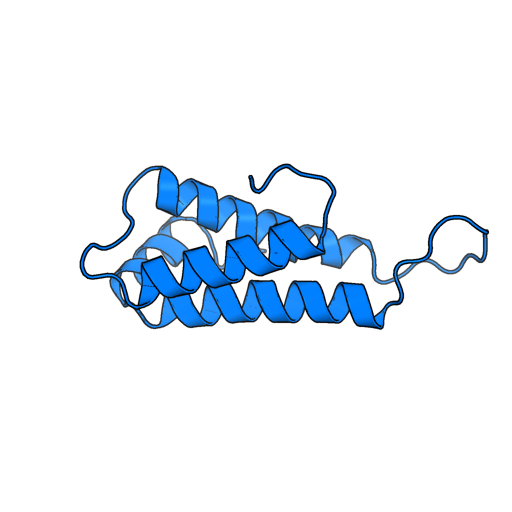. GLU A 1 93 ? 1.306 -0.699 14.195 1.00 82.81 93 GLU A C 1
ATOM 734 O O . GLU A 1 93 ? 2.182 -1.221 14.880 1.00 82.81 93 GLU A O 1
ATOM 739 N N . ALA A 1 94 ? 1.331 -0.752 12.863 1.00 78.69 94 ALA A N 1
ATOM 740 C CA . ALA A 1 94 ? 2.378 -1.420 12.103 1.00 78.69 94 ALA A CA 1
ATOM 741 C C . ALA A 1 94 ? 3.716 -0.659 12.098 1.00 78.69 94 ALA A C 1
ATOM 743 O O . ALA A 1 94 ? 4.579 -0.997 11.294 1.00 78.69 94 ALA A O 1
ATOM 744 N N . ASP A 1 95 ? 3.910 0.365 12.934 1.00 77.00 95 ASP A N 1
ATOM 745 C CA . ASP A 1 95 ? 5.123 1.186 13.035 1.00 77.00 95 ASP A CA 1
ATOM 746 C C . ASP A 1 95 ? 5.420 2.035 11.783 1.00 77.00 95 ASP A C 1
ATOM 748 O O . ASP A 1 95 ? 6.560 2.240 11.372 1.00 77.00 95 ASP A O 1
ATOM 752 N N . GLY A 1 96 ? 4.384 2.459 11.057 1.00 64.75 96 GLY A N 1
ATOM 753 C CA . GLY A 1 96 ? 4.507 3.158 9.771 1.00 64.75 96 GLY A CA 1
ATOM 754 C C . GLY A 1 96 ? 5.011 4.602 9.826 1.00 64.75 96 GLY A C 1
ATOM 755 O O . GLY A 1 96 ? 5.045 5.280 8.799 1.00 64.75 96 GLY A O 1
ATOM 756 N N . VAL A 1 97 ? 5.362 5.092 11.014 1.00 65.06 97 VAL A N 1
ATOM 757 C CA . VAL A 1 97 ? 5.857 6.459 11.246 1.00 65.06 97 VAL A CA 1
ATOM 758 C C . VAL A 1 97 ? 7.360 6.468 11.549 1.00 65.06 97 VAL A C 1
ATOM 760 O O . VAL A 1 97 ? 8.006 7.499 11.367 1.00 65.06 97 VAL A O 1
ATOM 763 N N . ASN A 1 98 ? 7.926 5.326 11.948 1.00 62.44 98 ASN A N 1
ATOM 764 C CA . ASN A 1 98 ? 9.356 5.169 12.179 1.00 62.44 98 ASN A CA 1
ATOM 765 C C . ASN A 1 98 ? 10.035 4.704 10.874 1.00 62.44 98 ASN A C 1
ATOM 767 O O . ASN A 1 98 ? 9.695 3.654 10.326 1.00 62.44 98 ASN A O 1
ATOM 771 N N . TRP A 1 99 ? 10.948 5.536 10.351 1.00 55.78 99 TRP A N 1
ATOM 772 C CA . TRP A 1 99 ? 11.620 5.381 9.049 1.00 55.78 99 TRP A CA 1
ATOM 773 C C . TRP A 1 99 ? 13.137 5.463 9.154 1.00 55.78 99 TRP A C 1
ATOM 775 O O . TRP A 1 99 ? 13.624 6.460 9.735 1.00 55.78 99 TRP A O 1
#

Secondary structure (DSSP, 8-state):
-TTSS-HHHHHHHHHHHHHHHHH-SS---HHHHHHHHHHHHHHHHHHHTTS-------S----HHHHHHHHHHHHHHHHHHTTSHHHHHHHHHTTTT--

Sequence (99 aa):
MLNRQDLFTVHMAARIIAKLAAWGRDLMEGSDLNYYFNWIKTQLSSQKLHGTGPDSSGQGTISPSESSQYVQCVAGCLQLMLRVNEYRFAWVEADGVNW